Protein AF-A0A3P0X5G7-F1 (afdb_monomer_lite)

Sequence (86 aa):
MDVHGITLAHFGEAIMPYAGRPVLDKTALPGRFSFSLHWASDHDPTQPNGPTLFTAVQEQLGLKLMPSKGAVTVLVVDHADAPTPD

Foldseek 3Di:
DWDWFADVQVVQVVCCVLVVHRGGDPVPDDGGDTDDFDAQDPVDPVCPPGHRSQVRCCPRVVDHRDDDPDDDPPPPPVDDDDPDDD

Secondary structure (DSSP, 8-state):
-EEEEE-HHHHHHHHHHHHTS-----S---S-EEEE-----TT-TT-TTPPPHHHHHHHHH-------------------PPPPP-

pLDDT: mean 70.23, std 16.62, range [33.03, 86.88]

Radius of gyration: 14.58 Å; chains: 1; bounding box: 25×40×34 Å

Structure (mmCIF, N/CA/C/O backbone):
data_AF-A0A3P0X5G7-F1
#
_entry.id   AF-A0A3P0X5G7-F1
#
loop_
_atom_site.group_PDB
_atom_site.id
_atom_site.type_symbol
_atom_site.label_atom_id
_atom_site.label_alt_id
_atom_site.label_comp_id
_atom_site.label_asym_id
_atom_site.label_entity_id
_atom_site.label_seq_id
_atom_site.pdbx_PDB_ins_code
_atom_site.Cartn_x
_atom_site.Cartn_y
_atom_site.Cartn_z
_atom_site.occupancy
_atom_site.B_iso_or_equiv
_atom_site.auth_seq_id
_atom_site.auth_comp_id
_atom_site.auth_asym_id
_atom_site.auth_atom_id
_atom_site.pdbx_PDB_model_num
ATOM 1 N N . MET A 1 1 ? -3.467 -1.303 -12.824 1.00 74.94 1 MET A N 1
ATOM 2 C CA . MET A 1 1 ? -4.134 -2.474 -12.223 1.00 74.94 1 MET A CA 1
ATOM 3 C C . MET A 1 1 ? -5.558 -2.115 -11.901 1.00 74.94 1 MET A C 1
ATOM 5 O O . MET A 1 1 ? -5.807 -1.200 -11.125 1.00 74.94 1 MET A O 1
ATOM 9 N N . ASP A 1 2 ? -6.476 -2.835 -12.512 1.00 82.50 2 ASP A N 1
ATOM 10 C CA . ASP A 1 2 ? -7.878 -2.755 -12.159 1.00 82.50 2 ASP A CA 1
ATOM 11 C C . ASP A 1 2 ? -8.206 -3.847 -11.131 1.00 82.50 2 ASP A C 1
ATOM 13 O O . ASP A 1 2 ? -7.749 -4.984 -11.268 1.00 82.50 2 ASP A O 1
ATOM 17 N N . VAL A 1 3 ? -8.912 -3.482 -10.060 1.00 82.19 3 VAL A N 1
ATOM 18 C CA . VAL A 1 3 ? -9.405 -4.427 -9.057 1.00 82.19 3 VAL A CA 1
ATOM 19 C C . VAL A 1 3 ? -10.883 -4.230 -8.824 1.00 82.19 3 VAL A C 1
ATOM 21 O O . VAL A 1 3 ? -11.383 -3.109 -8.718 1.00 82.19 3 VAL A O 1
ATOM 24 N N . HIS A 1 4 ? -11.590 -5.342 -8.678 1.00 86.50 4 HIS A N 1
ATOM 25 C CA . HIS A 1 4 ? -13.027 -5.342 -8.479 1.00 86.50 4 HIS A CA 1
ATOM 26 C C . HIS A 1 4 ? -13.413 -6.319 -7.376 1.00 86.50 4 HIS A C 1
ATOM 28 O O . HIS A 1 4 ? -13.040 -7.490 -7.404 1.00 86.50 4 HIS A O 1
ATOM 34 N N . GLY A 1 5 ? -14.191 -5.840 -6.406 1.00 86.88 5 GLY A N 1
ATOM 35 C CA . GLY A 1 5 ? -14.784 -6.689 -5.379 1.00 86.88 5 GLY A CA 1
ATOM 36 C C . GLY A 1 5 ? -13.792 -7.310 -4.387 1.00 86.88 5 GLY A C 1
ATOM 37 O O . GLY A 1 5 ? -14.107 -8.355 -3.817 1.00 86.88 5 GLY A O 1
ATOM 38 N N . ILE A 1 6 ? -12.632 -6.691 -4.146 1.00 85.88 6 ILE A N 1
ATOM 39 C CA . ILE A 1 6 ? -11.602 -7.227 -3.239 1.00 85.88 6 ILE A CA 1
ATOM 40 C C . ILE A 1 6 ? -11.594 -6.521 -1.882 1.00 85.88 6 ILE A C 1
ATOM 42 O O . ILE A 1 6 ? -12.003 -5.369 -1.755 1.00 85.88 6 ILE A O 1
ATOM 46 N N . THR A 1 7 ? -11.120 -7.206 -0.843 1.00 86.12 7 THR A N 1
ATOM 47 C CA . THR A 1 7 ? -10.863 -6.573 0.459 1.00 86.12 7 THR A CA 1
ATOM 48 C C . THR A 1 7 ? -9.528 -5.827 0.430 1.00 86.12 7 THR A C 1
ATOM 50 O O . THR A 1 7 ? -8.650 -6.144 -0.373 1.00 86.12 7 THR A O 1
ATOM 53 N N . LEU A 1 8 ? -9.332 -4.863 1.335 1.00 82.25 8 LEU A N 1
ATOM 54 C CA . LEU A 1 8 ? -8.046 -4.161 1.436 1.00 82.25 8 LEU A CA 1
ATOM 55 C C . LEU A 1 8 ? -6.891 -5.082 1.858 1.00 82.25 8 LEU A C 1
ATOM 57 O O . LEU A 1 8 ? -5.750 -4.831 1.482 1.00 82.25 8 LEU A O 1
ATOM 61 N N . ALA A 1 9 ? -7.192 -6.187 2.546 1.00 83.12 9 ALA A N 1
ATOM 62 C CA . ALA A 1 9 ? -6.236 -7.264 2.797 1.00 83.12 9 ALA A CA 1
ATOM 63 C C . ALA A 1 9 ? -5.730 -7.900 1.489 1.00 83.12 9 ALA A C 1
ATOM 65 O O . ALA A 1 9 ? -4.528 -7.880 1.237 1.00 83.12 9 ALA A O 1
ATOM 66 N N . HIS A 1 10 ? -6.641 -8.351 0.616 1.00 83.06 10 HIS A N 1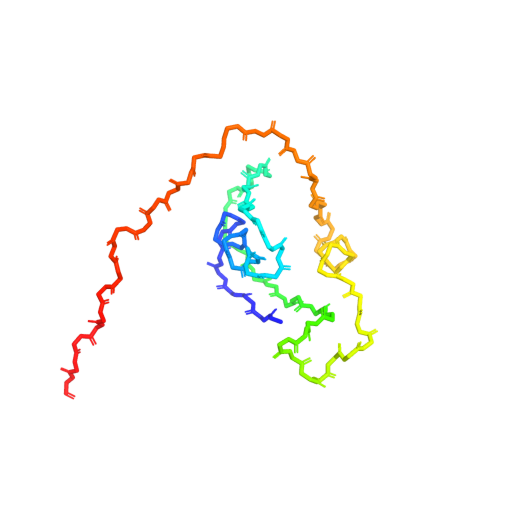
ATOM 67 C CA . HIS A 1 10 ? -6.276 -8.910 -0.694 1.00 83.06 10 HIS A CA 1
ATOM 68 C C . HIS A 1 10 ? -5.580 -7.883 -1.593 1.00 83.06 10 HIS A C 1
ATOM 70 O O . HIS A 1 10 ? -4.686 -8.225 -2.363 1.00 83.06 10 HIS A O 1
ATOM 76 N N . PHE A 1 11 ? -5.969 -6.610 -1.498 1.00 84.06 11 PHE A N 1
ATOM 77 C CA . PHE A 1 11 ? -5.271 -5.541 -2.205 1.00 84.06 11 PHE A CA 1
ATOM 78 C C . PHE A 1 11 ? -3.815 -5.409 -1.737 1.00 84.06 11 PHE A C 1
ATOM 80 O O . PHE A 1 11 ? -2.919 -5.289 -2.569 1.00 84.06 11 PHE A O 1
ATOM 87 N N . GLY A 1 12 ? -3.575 -5.472 -0.421 1.00 82.69 12 GLY A N 1
ATOM 88 C CA . GLY A 1 12 ? -2.233 -5.484 0.159 1.00 82.69 12 GLY A CA 1
ATOM 89 C C . GLY A 1 12 ? -1.370 -6.606 -0.417 1.00 82.69 12 GLY A C 1
ATOM 90 O O . GLY A 1 12 ? -0.240 -6.355 -0.829 1.00 82.69 12 GLY A O 1
ATOM 91 N N . GLU A 1 13 ? -1.927 -7.810 -0.529 1.00 83.19 13 GLU A N 1
ATOM 92 C CA . GLU A 1 13 ? -1.259 -8.962 -1.146 1.00 83.19 13 GLU A CA 1
ATOM 93 C C . GLU A 1 13 ? -0.942 -8.736 -2.628 1.00 83.19 13 GLU A C 1
ATOM 95 O O . GLU A 1 13 ? 0.191 -8.952 -3.059 1.00 83.19 13 GLU A O 1
ATOM 100 N N . ALA A 1 14 ? -1.893 -8.203 -3.396 1.00 82.69 14 ALA A N 1
ATOM 101 C CA . ALA A 1 14 ? -1.708 -7.936 -4.822 1.00 82.69 14 ALA A CA 1
ATOM 102 C C . ALA A 1 14 ? -0.597 -6.911 -5.113 1.00 82.69 14 ALA A C 1
ATOM 104 O O . ALA A 1 14 ? 0.048 -6.975 -6.162 1.00 82.69 14 ALA A O 1
ATOM 105 N N . ILE A 1 15 ? -0.342 -5.977 -4.188 1.00 82.00 15 ILE A N 1
ATOM 106 C CA . ILE A 1 15 ? 0.711 -4.969 -4.355 1.00 82.00 15 ILE A CA 1
ATOM 107 C C . ILE A 1 15 ? 2.077 -5.386 -3.785 1.00 82.00 15 ILE A C 1
ATOM 109 O O . ILE A 1 15 ? 3.063 -4.687 -4.021 1.00 82.00 15 ILE A O 1
ATOM 113 N N . MET A 1 16 ? 2.174 -6.517 -3.073 1.00 82.81 16 MET A N 1
ATOM 114 C CA . MET A 1 16 ? 3.442 -7.048 -2.547 1.00 82.81 16 MET A CA 1
ATOM 115 C C . MET A 1 16 ? 4.560 -7.190 -3.595 1.00 82.81 16 MET A C 1
ATOM 117 O O . MET A 1 16 ? 5.667 -6.734 -3.294 1.00 82.81 16 MET A O 1
ATOM 121 N N . PRO A 1 17 ? 4.334 -7.754 -4.805 1.00 79.88 17 PRO A N 1
ATOM 122 C CA . PRO A 1 17 ? 5.398 -7.877 -5.807 1.00 79.88 17 PRO A CA 1
ATOM 123 C C . PRO A 1 17 ? 5.959 -6.519 -6.247 1.00 79.88 17 PRO A C 1
ATOM 125 O O . PRO A 1 17 ? 7.144 -6.408 -6.540 1.00 79.88 17 PRO A O 1
ATOM 128 N N . TYR A 1 18 ? 5.139 -5.467 -6.220 1.00 79.81 18 TYR A N 1
ATOM 129 C CA . TYR A 1 18 ? 5.552 -4.105 -6.565 1.00 79.81 18 TYR A CA 1
ATOM 130 C C . TYR A 1 18 ? 6.166 -3.358 -5.371 1.00 79.81 18 TYR A C 1
ATOM 132 O O . TYR A 1 18 ? 7.046 -2.517 -5.540 1.00 79.81 18 TYR A O 1
ATOM 140 N N . ALA A 1 19 ? 5.714 -3.653 -4.149 1.00 77.56 19 ALA A N 1
ATOM 141 C CA . ALA A 1 19 ? 6.247 -3.070 -2.920 1.00 77.56 19 ALA A CA 1
ATOM 142 C C . ALA A 1 19 ? 7.569 -3.724 -2.470 1.00 77.56 19 ALA A C 1
ATOM 144 O O . ALA A 1 19 ? 8.281 -3.145 -1.646 1.00 77.56 19 ALA A O 1
ATOM 145 N N . GLY A 1 20 ? 7.875 -4.931 -2.964 1.00 78.06 20 GLY A N 1
ATOM 146 C CA . GLY A 1 20 ? 9.060 -5.720 -2.611 1.00 78.06 20 GLY A CA 1
ATOM 147 C C . GLY A 1 20 ? 9.055 -6.260 -1.177 1.00 78.06 20 GLY A C 1
ATOM 148 O O . GLY A 1 20 ? 10.083 -6.712 -0.677 1.00 78.06 20 GLY A O 1
ATOM 149 N N . ARG A 1 21 ? 7.921 -6.165 -0.474 1.00 79.00 21 ARG A N 1
ATOM 150 C CA . ARG A 1 21 ? 7.762 -6.563 0.930 1.00 79.00 21 ARG A CA 1
ATOM 151 C C . ARG A 1 21 ? 6.295 -6.853 1.247 1.00 79.00 21 ARG A C 1
ATOM 153 O O . ARG A 1 21 ? 5.422 -6.294 0.580 1.00 79.00 21 ARG A O 1
ATOM 160 N N . PRO A 1 22 ? 6.012 -7.660 2.283 1.00 79.81 22 PRO A N 1
ATOM 161 C CA . PRO A 1 22 ? 4.646 -7.927 2.705 1.00 79.81 22 PRO A CA 1
ATOM 162 C C . PRO A 1 22 ? 3.933 -6.640 3.135 1.00 79.81 22 PRO A C 1
ATOM 164 O O . PRO A 1 22 ? 4.477 -5.828 3.890 1.00 79.81 22 PRO A O 1
ATOM 167 N N . VAL A 1 23 ? 2.700 -6.476 2.659 1.00 80.94 23 VAL A N 1
ATOM 168 C CA . VAL A 1 23 ? 1.803 -5.376 3.016 1.00 80.94 23 VAL A CA 1
ATOM 169 C C . VAL A 1 23 ? 0.652 -5.942 3.837 1.00 80.94 23 VAL A C 1
ATOM 171 O O . VAL A 1 23 ? -0.007 -6.886 3.418 1.00 80.94 23 VAL A O 1
ATOM 174 N N . LEU A 1 24 ? 0.420 -5.356 5.011 1.00 79.62 24 LEU A N 1
ATOM 175 C CA . LEU A 1 24 ? -0.664 -5.742 5.908 1.00 79.62 24 LEU A CA 1
ATOM 176 C C . LEU A 1 24 ? -1.746 -4.663 5.907 1.00 79.62 24 LEU A C 1
ATOM 178 O O . LEU A 1 24 ? -1.444 -3.486 6.122 1.00 79.62 24 LEU A O 1
ATOM 182 N N . ASP A 1 25 ? -2.999 -5.076 5.733 1.00 79.88 25 ASP A N 1
ATOM 183 C CA . ASP A 1 25 ? -4.139 -4.189 5.928 1.00 79.88 25 ASP A CA 1
ATOM 184 C C . ASP A 1 25 ? -4.317 -3.852 7.416 1.00 79.88 25 ASP A C 1
ATOM 186 O O . ASP A 1 25 ? -4.468 -4.724 8.269 1.00 79.88 25 ASP A O 1
ATOM 190 N N . LYS A 1 26 ? -4.289 -2.554 7.720 1.00 75.50 26 LYS A N 1
ATOM 191 C CA . LYS A 1 26 ? -4.599 -1.989 9.044 1.00 75.50 26 LYS A CA 1
ATOM 192 C C . LYS A 1 26 ? -5.718 -0.954 8.980 1.00 75.50 26 LYS A C 1
ATOM 194 O O . LYS A 1 26 ? -5.924 -0.216 9.938 1.00 75.50 26 LYS A O 1
ATOM 199 N N . THR A 1 27 ? -6.409 -0.864 7.848 1.00 71.94 27 THR A N 1
ATOM 200 C CA . THR A 1 27 ? -7.499 0.100 7.677 1.00 71.94 27 THR A CA 1
ATOM 201 C C . THR A 1 27 ? -8.753 -0.326 8.433 1.00 71.94 27 THR A C 1
ATOM 203 O O . THR A 1 27 ? -9.565 0.529 8.772 1.00 71.94 27 THR A O 1
ATOM 206 N N . ALA A 1 28 ? -8.890 -1.628 8.728 1.00 73.81 28 ALA A N 1
ATOM 207 C CA . ALA A 1 28 ? -10.048 -2.217 9.399 1.00 73.81 28 ALA A CA 1
ATOM 208 C C . ALA A 1 28 ? -11.382 -1.847 8.725 1.00 73.81 28 ALA A C 1
ATOM 210 O O . ALA A 1 28 ? -12.417 -1.804 9.386 1.00 73.81 28 ALA A O 1
ATOM 211 N N . LEU A 1 29 ? -11.356 -1.568 7.415 1.00 74.56 29 LEU A N 1
ATOM 212 C CA . LEU A 1 29 ? -12.538 -1.230 6.634 1.00 74.56 29 LEU A CA 1
ATOM 213 C C . LEU A 1 29 ? -13.239 -2.524 6.194 1.00 74.56 29 LEU A C 1
ATOM 215 O O . LEU A 1 29 ? -12.708 -3.247 5.344 1.00 74.56 29 LEU A O 1
ATOM 219 N N . PRO A 1 30 ? -14.424 -2.846 6.746 1.00 74.50 30 PRO A N 1
ATOM 220 C CA . PRO A 1 30 ? -15.175 -4.010 6.315 1.00 74.50 30 PRO A CA 1
ATOM 221 C C . PRO A 1 30 ? -15.829 -3.723 4.961 1.00 74.50 30 PRO A C 1
ATOM 223 O O . PRO A 1 30 ? -16.501 -2.708 4.785 1.00 74.50 30 PRO A O 1
ATOM 226 N N . GLY A 1 31 ? -15.659 -4.627 4.000 1.00 80.38 31 GLY A N 1
ATOM 227 C CA . GLY A 1 31 ? -16.301 -4.514 2.693 1.00 80.38 31 GLY A CA 1
ATOM 228 C C . GLY A 1 31 ? -15.414 -4.961 1.541 1.00 80.38 31 GLY A C 1
ATOM 229 O O . GLY A 1 31 ? -14.257 -5.343 1.716 1.00 80.38 31 GLY A O 1
ATOM 230 N N . ARG A 1 32 ? -16.003 -4.931 0.348 1.00 85.00 32 ARG A N 1
ATOM 231 C CA . ARG A 1 32 ? -15.325 -5.189 -0.919 1.00 85.00 32 ARG A CA 1
ATOM 232 C C . ARG A 1 32 ? -15.266 -3.889 -1.701 1.00 85.00 32 ARG A C 1
ATOM 234 O O . ARG A 1 32 ? -16.276 -3.201 -1.822 1.00 85.00 32 ARG A O 1
ATOM 241 N N . PHE A 1 33 ? -14.094 -3.582 -2.229 1.00 80.62 33 PHE A N 1
ATOM 242 C CA . PHE A 1 33 ? -13.811 -2.352 -2.943 1.00 80.62 33 PHE A CA 1
ATOM 243 C C . PHE A 1 33 ? -13.435 -2.666 -4.387 1.00 80.62 33 PHE A C 1
ATOM 245 O O . PHE A 1 33 ? -12.824 -3.695 -4.686 1.00 80.62 33 PHE A O 1
ATOM 252 N N . SER A 1 34 ? -13.825 -1.756 -5.271 1.00 84.06 34 SER A N 1
ATOM 253 C CA . SER A 1 34 ? -13.505 -1.796 -6.691 1.00 84.06 34 SER A CA 1
ATOM 254 C C . SER A 1 34 ? -12.873 -0.468 -7.064 1.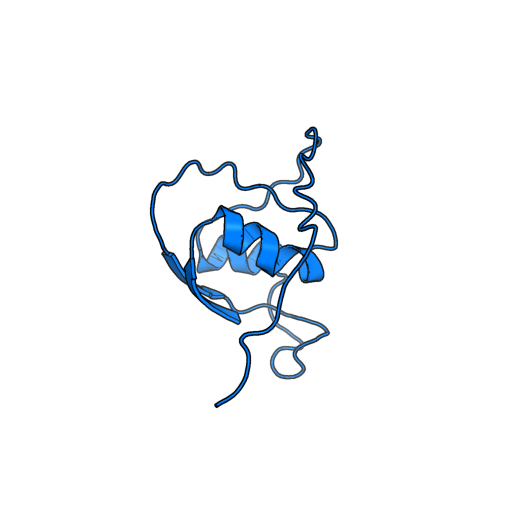00 84.06 34 SER A C 1
ATOM 256 O O . SER A 1 34 ? -13.464 0.581 -6.812 1.00 84.06 34 SER A O 1
ATOM 258 N N . PHE A 1 35 ? -11.669 -0.502 -7.616 1.00 82.50 35 PHE A N 1
ATOM 259 C CA . PHE A 1 35 ? -10.930 0.686 -8.009 1.00 82.50 35 PHE A CA 1
ATOM 260 C C . PHE A 1 35 ? -9.870 0.342 -9.049 1.00 82.50 35 PHE A C 1
ATOM 262 O O . PHE A 1 35 ? -9.384 -0.783 -9.124 1.00 82.50 35 PHE A O 1
ATOM 269 N N . SER A 1 36 ? -9.473 1.342 -9.825 1.00 82.75 36 SER A N 1
ATOM 270 C CA . SER A 1 36 ? -8.447 1.187 -10.850 1.00 82.75 36 SER A CA 1
ATOM 271 C C . SER A 1 36 ? -7.244 2.041 -10.470 1.00 82.75 36 SER A C 1
ATOM 273 O O . SER A 1 36 ? -7.312 3.268 -10.456 1.00 82.75 36 SER A O 1
ATOM 275 N N . LEU A 1 37 ? -6.142 1.382 -10.133 1.00 81.56 37 LEU A N 1
ATOM 276 C CA . LEU A 1 37 ? -4.907 2.007 -9.683 1.00 81.56 37 LEU A CA 1
ATOM 277 C C . LEU A 1 37 ? -3.896 2.063 -10.838 1.00 81.56 37 LEU A C 1
ATOM 279 O O . LEU A 1 37 ? -3.649 1.058 -11.507 1.00 81.56 37 LEU A O 1
ATOM 283 N N . HIS A 1 38 ? -3.291 3.226 -11.058 1.00 83.38 38 HIS A N 1
ATOM 284 C CA . HIS A 1 38 ? -2.351 3.486 -12.154 1.00 83.38 38 HIS A CA 1
ATOM 285 C C . HIS A 1 38 ? -1.044 4.064 -11.602 1.00 83.38 38 HIS A C 1
ATOM 287 O O . HIS A 1 38 ? -1.054 5.123 -10.975 1.00 83.38 38 HIS A O 1
ATOM 293 N N . TRP A 1 39 ? 0.072 3.362 -11.813 1.00 83.56 39 TRP A N 1
ATOM 294 C CA . TRP A 1 39 ? 1.402 3.737 -11.321 1.00 83.56 39 TRP A CA 1
ATOM 295 C C . TRP A 1 39 ? 2.497 3.266 -12.280 1.00 83.56 39 TRP A C 1
ATOM 297 O O . TRP A 1 39 ? 2.287 2.330 -13.054 1.00 83.56 39 TRP A O 1
ATOM 307 N N . ALA A 1 40 ? 3.676 3.890 -12.195 1.00 82.75 40 ALA A N 1
ATOM 308 C CA . ALA A 1 40 ? 4.859 3.440 -12.919 1.00 82.75 40 ALA A CA 1
ATOM 309 C C . ALA A 1 40 ? 5.308 2.078 -12.394 1.00 82.75 40 ALA A C 1
ATOM 311 O O . ALA A 1 40 ? 5.761 1.956 -11.252 1.00 82.75 40 ALA A O 1
ATOM 312 N N . SER A 1 41 ? 5.181 1.064 -13.242 1.00 72.00 41 SER A N 1
ATOM 313 C CA . SER A 1 41 ? 5.671 -0.285 -12.988 1.00 72.00 41 SER A CA 1
ATOM 314 C C . SER A 1 41 ? 6.720 -0.623 -14.027 1.00 72.00 41 SER A C 1
ATOM 316 O O . SER A 1 41 ? 6.474 -0.457 -15.213 1.0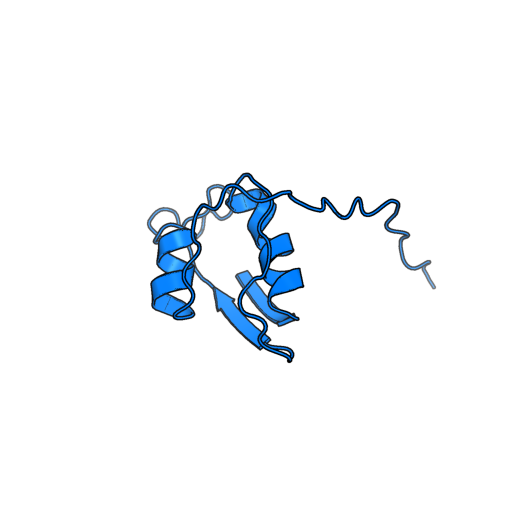0 72.00 41 SER A O 1
ATOM 318 N N . ASP A 1 42 ? 7.845 -1.181 -13.594 1.00 65.94 42 ASP A N 1
ATOM 319 C CA . ASP A 1 42 ? 8.832 -1.771 -14.509 1.00 65.94 42 ASP A CA 1
ATOM 320 C C . ASP A 1 42 ? 8.209 -2.891 -15.369 1.00 65.94 42 ASP A C 1
ATOM 322 O O . ASP A 1 42 ? 8.556 -3.094 -16.527 1.00 65.94 42 ASP A O 1
ATOM 326 N N . HIS A 1 43 ? 7.195 -3.554 -14.813 1.00 62.38 43 HIS A N 1
ATOM 327 C CA . HIS A 1 43 ? 6.466 -4.647 -15.444 1.00 62.38 43 HIS A CA 1
ATOM 328 C C . HIS A 1 43 ? 5.381 -4.202 -16.444 1.00 62.38 43 HIS A C 1
ATOM 330 O O . HIS A 1 43 ? 4.815 -5.050 -17.132 1.00 62.38 43 HIS A O 1
ATOM 336 N N . ASP A 1 44 ? 5.063 -2.903 -16.510 1.00 63.19 44 ASP A N 1
ATOM 337 C CA . ASP A 1 44 ? 4.069 -2.360 -17.437 1.00 63.19 44 ASP A CA 1
ATOM 338 C C . ASP A 1 44 ? 4.701 -1.257 -18.308 1.00 63.19 44 ASP A C 1
ATOM 340 O O . ASP A 1 44 ? 4.860 -0.113 -17.868 1.00 63.19 44 ASP A O 1
ATOM 344 N N . PRO A 1 45 ? 5.062 -1.567 -19.567 1.00 60.69 45 PRO A N 1
ATOM 345 C CA . PRO A 1 45 ? 5.753 -0.623 -20.441 1.00 60.69 45 PRO A CA 1
ATOM 346 C C . PRO A 1 45 ? 4.858 0.530 -20.921 1.00 60.69 45 PRO A C 1
ATOM 348 O O . PRO A 1 45 ? 5.343 1.420 -21.618 1.00 60.69 45 PRO A O 1
ATOM 351 N N . THR A 1 46 ? 3.561 0.540 -20.582 1.00 64.56 46 THR A N 1
ATOM 352 C CA . THR A 1 46 ? 2.629 1.587 -21.029 1.00 64.56 46 THR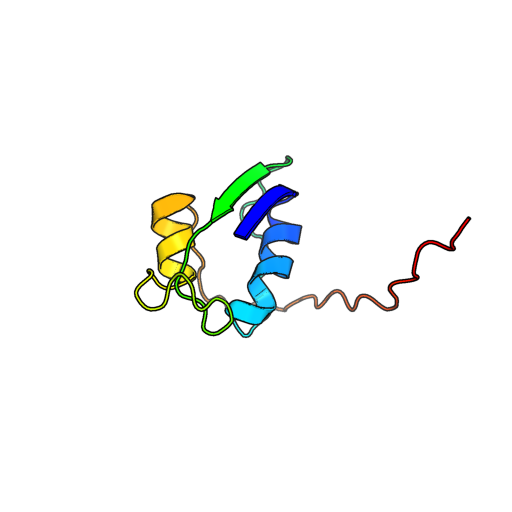 A CA 1
ATOM 353 C C . THR A 1 46 ? 2.719 2.855 -20.181 1.00 64.56 46 THR A C 1
ATOM 355 O O . THR A 1 46 ? 2.310 3.923 -20.638 1.00 64.56 46 THR A O 1
ATOM 358 N N . GLN A 1 47 ? 3.288 2.773 -18.970 1.00 62.66 47 GLN A N 1
ATOM 359 C CA . GLN A 1 47 ? 3.383 3.899 -18.031 1.00 62.66 47 GLN A CA 1
ATOM 360 C C . GLN A 1 47 ? 4.795 4.086 -17.443 1.00 62.66 47 GLN A C 1
ATOM 362 O O . GLN A 1 47 ? 4.963 4.098 -16.222 1.00 62.66 47 GLN A O 1
ATOM 367 N N . PRO A 1 48 ? 5.824 4.331 -18.279 1.00 62.03 48 PRO A N 1
ATOM 368 C CA . PRO A 1 48 ? 7.201 4.504 -17.806 1.00 62.03 48 PRO A CA 1
ATOM 369 C C . PRO A 1 48 ? 7.401 5.751 -16.922 1.00 62.03 48 PRO A C 1
ATOM 371 O O . PRO A 1 48 ? 8.314 5.777 -16.104 1.00 62.03 48 PRO A O 1
ATOM 374 N N . ASN A 1 49 ? 6.533 6.766 -17.044 1.00 69.31 49 ASN A N 1
ATOM 375 C CA . ASN A 1 49 ? 6.620 8.040 -16.310 1.00 69.31 49 ASN A CA 1
ATOM 376 C C . ASN A 1 49 ? 5.496 8.233 -15.270 1.00 69.31 49 ASN A C 1
ATOM 378 O O . ASN A 1 49 ? 5.196 9.361 -14.878 1.00 69.31 49 ASN A O 1
ATOM 382 N N . GLY A 1 50 ? 4.820 7.158 -14.861 1.00 71.81 50 GLY A N 1
ATOM 383 C CA . GLY A 1 50 ? 3.771 7.221 -13.841 1.00 71.81 50 GLY A CA 1
ATOM 384 C C . GLY A 1 50 ? 4.287 7.556 -12.426 1.00 71.81 50 GLY A C 1
ATOM 385 O O . GLY A 1 50 ? 5.481 7.449 -12.139 1.00 71.81 50 GLY A O 1
ATOM 386 N N . PRO A 1 51 ? 3.392 7.942 -11.498 1.00 80.31 51 PRO A N 1
ATOM 387 C CA . PRO A 1 51 ? 3.739 8.081 -10.086 1.00 80.31 51 PRO A CA 1
ATOM 388 C C . PRO A 1 51 ? 4.166 6.730 -9.500 1.00 80.31 51 PRO A C 1
ATOM 390 O O . PRO A 1 51 ? 3.756 5.678 -9.987 1.00 80.31 51 PRO A O 1
ATOM 393 N N . THR A 1 52 ? 4.958 6.734 -8.425 1.00 82.00 52 THR A N 1
ATOM 394 C CA . THR A 1 52 ? 5.279 5.484 -7.711 1.00 82.00 52 THR A CA 1
ATOM 395 C C . THR A 1 52 ? 4.011 4.843 -7.144 1.00 82.00 52 THR A C 1
ATOM 397 O O . THR A 1 52 ? 3.049 5.554 -6.851 1.00 82.00 52 THR A O 1
ATOM 400 N N . LEU A 1 53 ? 4.018 3.526 -6.906 1.00 80.62 53 LEU A N 1
ATOM 401 C CA . LEU A 1 53 ? 2.904 2.828 -6.247 1.00 80.62 53 LEU A CA 1
ATOM 402 C C . LEU A 1 53 ? 2.447 3.551 -4.965 1.00 80.62 53 LEU A C 1
ATOM 404 O O . LEU A 1 53 ? 1.255 3.743 -4.752 1.00 80.62 53 LEU A O 1
ATOM 408 N N . PHE A 1 54 ? 3.388 3.996 -4.126 1.00 80.50 54 PHE A N 1
ATOM 409 C CA . PHE A 1 54 ? 3.085 4.700 -2.875 1.00 80.50 54 PHE A CA 1
ATOM 410 C C . PHE A 1 54 ? 2.321 6.006 -3.112 1.00 80.50 54 PHE A C 1
ATOM 412 O O . PHE A 1 54 ? 1.352 6.292 -2.412 1.00 80.50 54 PHE A O 1
ATOM 419 N N . THR A 1 55 ? 2.750 6.776 -4.111 1.00 83.00 55 THR A N 1
ATOM 420 C CA . THR A 1 55 ?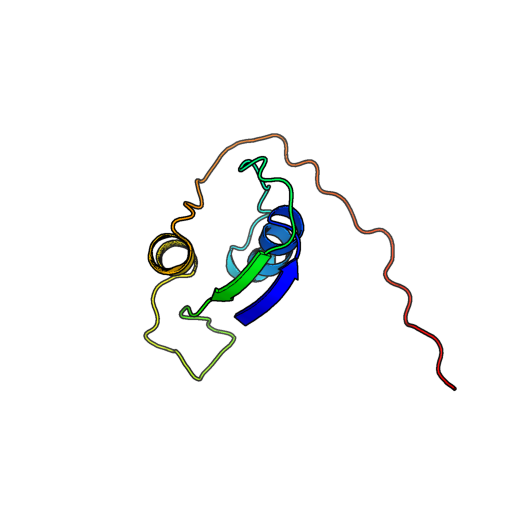 2.100 8.025 -4.512 1.00 83.00 55 THR A CA 1
ATOM 421 C C . THR A 1 55 ? 0.734 7.759 -5.137 1.00 83.00 55 THR A C 1
ATOM 423 O O . THR A 1 55 ? -0.229 8.427 -4.786 1.00 83.00 55 THR A O 1
ATOM 426 N N . ALA A 1 56 ? 0.620 6.758 -6.012 1.00 85.62 56 ALA A N 1
ATOM 427 C CA . ALA A 1 56 ? -0.636 6.415 -6.669 1.00 85.62 56 ALA A CA 1
ATOM 428 C C . ALA A 1 56 ? -1.710 5.992 -5.657 1.00 85.62 56 ALA A C 1
ATOM 430 O O . ALA A 1 56 ? -2.837 6.471 -5.723 1.00 85.62 56 ALA A O 1
ATOM 431 N N . VAL A 1 57 ? -1.354 5.163 -4.669 1.00 81.31 57 VAL A N 1
ATOM 432 C CA . VAL A 1 57 ? -2.286 4.751 -3.607 1.00 81.31 57 VAL A CA 1
ATOM 433 C C . VAL A 1 57 ? -2.730 5.950 -2.761 1.00 81.31 57 VAL A C 1
ATOM 435 O O . VAL A 1 57 ? -3.903 6.048 -2.407 1.00 81.31 57 VAL A O 1
ATOM 438 N N . GLN A 1 58 ? -1.844 6.915 -2.513 1.00 82.50 58 GLN A N 1
ATOM 439 C CA . GLN A 1 58 ? -2.190 8.124 -1.766 1.00 82.50 58 GLN A CA 1
ATOM 440 C C . GLN A 1 58 ? -3.090 9.083 -2.551 1.00 82.50 58 GLN A C 1
ATOM 442 O O . GLN A 1 58 ? -4.098 9.532 -2.016 1.00 82.50 58 GLN A O 1
ATOM 447 N N . GLU A 1 59 ? -2.751 9.380 -3.801 1.00 85.50 59 GLU A N 1
ATOM 448 C CA . GLU A 1 59 ? -3.455 10.380 -4.613 1.00 85.50 59 GLU A CA 1
ATOM 449 C C . GLU A 1 59 ? -4.765 9.835 -5.204 1.00 85.50 59 GLU A C 1
ATOM 451 O O . GLU A 1 59 ? -5.754 10.559 -5.279 1.00 85.50 59 GLU A O 1
ATOM 456 N N . GLN A 1 60 ? -4.795 8.561 -5.618 1.00 83.31 60 GLN A N 1
ATOM 457 C CA . GLN A 1 60 ? -5.957 7.965 -6.295 1.00 83.31 60 GLN A CA 1
ATOM 458 C C . GLN A 1 60 ? -6.940 7.327 -5.315 1.00 83.31 60 GLN A C 1
ATOM 460 O O . GLN A 1 60 ? -8.149 7.456 -5.490 1.00 83.31 60 GLN A O 1
ATOM 465 N N . LEU A 1 61 ? -6.436 6.629 -4.291 1.00 80.00 61 LEU A N 1
ATOM 466 C CA . LEU A 1 61 ? -7.280 5.927 -3.317 1.00 80.00 61 LEU A CA 1
ATOM 467 C C . LEU A 1 61 ? -7.474 6.726 -2.027 1.00 80.00 61 LEU A C 1
ATOM 469 O O . LEU A 1 61 ? -8.310 6.355 -1.207 1.00 80.00 61 LEU A O 1
ATOM 473 N N . GLY A 1 62 ? -6.690 7.786 -1.802 1.00 79.81 62 GLY A N 1
ATOM 474 C CA . GLY A 1 62 ? -6.654 8.475 -0.509 1.00 79.81 62 GLY A CA 1
ATOM 475 C C . GLY A 1 62 ? -6.059 7.613 0.611 1.00 79.81 62 GLY A C 1
ATOM 476 O O . GLY A 1 62 ? -6.141 7.975 1.785 1.00 79.81 62 GLY A O 1
ATOM 477 N N . LEU A 1 63 ? -5.475 6.458 0.273 1.00 77.75 63 LEU A N 1
ATOM 478 C CA . LEU A 1 63 ? -4.927 5.504 1.227 1.00 77.75 63 LEU A CA 1
ATOM 479 C C . LEU A 1 63 ? -3.426 5.723 1.360 1.00 77.75 63 LEU A C 1
ATOM 481 O O . LEU A 1 63 ? -2.708 5.909 0.385 1.00 77.75 63 LEU A O 1
ATOM 485 N N . LYS A 1 64 ? -2.906 5.672 2.583 1.00 75.00 64 LYS A N 1
ATOM 486 C CA . LYS A 1 64 ? -1.474 5.865 2.814 1.00 75.00 64 LYS A CA 1
ATOM 487 C C . LYS A 1 64 ? -0.803 4.557 3.196 1.00 75.00 64 LYS A C 1
ATOM 489 O O . LYS A 1 64 ? -1.048 4.010 4.267 1.00 75.00 64 LYS A O 1
ATOM 494 N N . LEU A 1 65 ? 0.117 4.104 2.351 1.00 75.06 65 LEU A N 1
ATOM 495 C CA . LEU A 1 65 ? 1.037 3.020 2.681 1.00 75.06 65 LEU A CA 1
ATOM 496 C C . LEU A 1 65 ? 2.111 3.545 3.639 1.00 75.06 65 LEU A C 1
ATOM 498 O O . LEU A 1 65 ? 2.959 4.353 3.261 1.00 75.06 65 LEU A O 1
ATOM 502 N N . MET A 1 66 ? 2.075 3.092 4.891 1.00 71.38 66 MET A N 1
ATOM 503 C CA . MET A 1 66 ? 3.052 3.483 5.906 1.00 71.38 66 MET A CA 1
ATOM 504 C C . MET A 1 66 ? 4.034 2.339 6.181 1.00 71.38 66 MET A C 1
ATOM 506 O O . MET A 1 66 ? 3.598 1.229 6.494 1.00 71.38 66 MET A O 1
ATOM 510 N N . PRO A 1 67 ? 5.359 2.579 6.119 1.00 66.06 67 PRO A N 1
ATOM 511 C CA . PRO A 1 67 ? 6.326 1.591 6.568 1.00 66.06 67 PRO A CA 1
ATOM 512 C C . PRO A 1 67 ? 6.160 1.394 8.078 1.00 66.06 67 PRO A C 1
ATOM 514 O O . PRO A 1 67 ? 6.293 2.332 8.861 1.00 66.06 67 PRO A O 1
ATOM 517 N N . SER A 1 68 ? 5.867 0.168 8.495 1.00 59.84 68 SER A N 1
ATOM 518 C CA . SER A 1 68 ? 5.709 -0.186 9.903 1.00 59.84 68 SER A CA 1
ATOM 519 C C . SER A 1 68 ? 6.527 -1.439 10.191 1.00 59.84 68 SER A C 1
ATOM 521 O O . SER A 1 68 ? 6.450 -2.416 9.450 1.00 59.84 68 SER A O 1
ATOM 523 N N . LYS A 1 69 ? 7.328 -1.411 11.262 1.00 49.09 69 LYS A N 1
ATOM 524 C CA . LYS A 1 69 ? 7.950 -2.617 11.820 1.00 49.09 69 LYS A CA 1
ATOM 525 C C . LYS A 1 69 ? 6.888 -3.309 12.674 1.00 49.09 69 LYS A C 1
ATOM 527 O O . LYS A 1 69 ? 6.653 -2.904 13.806 1.00 49.09 69 LYS A O 1
ATOM 532 N N . GLY A 1 70 ? 6.200 -4.290 12.104 1.00 50.03 70 GLY A N 1
ATOM 533 C CA . GLY A 1 70 ? 5.238 -5.136 12.812 1.00 50.03 70 GLY A CA 1
ATOM 534 C C . GLY A 1 70 ? 5.602 -6.604 12.633 1.00 50.03 70 GLY A C 1
ATOM 535 O O . GLY A 1 70 ? 6.240 -6.948 11.641 1.00 50.03 70 GLY A O 1
ATOM 536 N N . ALA A 1 71 ? 5.208 -7.459 13.581 1.00 37.38 71 ALA A N 1
ATOM 537 C CA . ALA A 1 71 ? 5.248 -8.903 13.380 1.00 37.38 71 ALA A CA 1
ATOM 538 C C . ALA A 1 71 ? 4.373 -9.220 12.162 1.00 37.38 71 ALA A C 1
ATOM 540 O O . ALA A 1 71 ? 3.153 -9.073 12.213 1.00 37.38 71 ALA A O 1
ATOM 541 N N . VAL A 1 72 ? 5.001 -9.540 11.033 1.00 44.59 72 VAL A N 1
ATOM 542 C CA . VAL A 1 72 ? 4.271 -9.927 9.832 1.00 44.59 72 VAL A CA 1
ATOM 543 C C . VAL A 1 72 ? 3.805 -11.355 10.071 1.00 44.59 72 VAL A C 1
ATOM 545 O O . VAL A 1 72 ? 4.620 -12.275 10.083 1.00 44.59 72 VAL A O 1
ATOM 548 N N . THR A 1 73 ? 2.507 -11.551 10.283 1.00 37.06 73 THR A N 1
ATOM 549 C CA . THR A 1 73 ? 1.894 -12.868 10.115 1.00 37.06 73 THR A CA 1
ATOM 550 C C . THR A 1 73 ? 1.906 -13.146 8.616 1.00 37.06 73 THR A C 1
ATOM 552 O O . THR A 1 73 ? 0.986 -12.770 7.898 1.00 37.06 73 THR A O 1
ATOM 555 N N . VAL A 1 74 ? 3.011 -13.695 8.111 1.00 39.69 74 VAL A N 1
ATOM 556 C CA . VAL A 1 74 ? 3.066 -14.250 6.757 1.00 39.69 74 VAL A CA 1
ATOM 557 C C . VAL A 1 74 ? 2.080 -15.411 6.735 1.00 39.69 74 VAL A C 1
ATOM 559 O O . VAL A 1 74 ? 2.351 -16.468 7.300 1.00 39.69 74 VAL A O 1
ATOM 562 N N . LEU A 1 75 ? 0.903 -15.193 6.148 1.00 38.53 75 LEU A N 1
ATOM 563 C CA . LEU A 1 75 ? 0.017 -16.280 5.769 1.00 38.53 75 LEU A CA 1
ATOM 564 C C . LEU A 1 75 ? 0.700 -16.976 4.587 1.00 38.53 75 LEU A C 1
ATOM 566 O O . LEU A 1 75 ? 0.644 -16.509 3.454 1.00 38.53 75 LEU A O 1
ATOM 570 N N . VAL A 1 76 ? 1.448 -18.038 4.876 1.00 33.66 76 VAL A N 1
ATOM 571 C CA . VAL A 1 76 ? 1.958 -18.943 3.846 1.00 33.66 76 VAL A CA 1
ATOM 572 C C . VAL A 1 76 ? 0.734 -19.587 3.200 1.00 33.66 76 VAL A C 1
ATOM 574 O O . VAL A 1 76 ? 0.042 -20.376 3.840 1.00 33.66 76 VAL A O 1
ATOM 577 N N . VAL A 1 77 ? 0.427 -19.217 1.957 1.00 37.34 77 VAL A N 1
ATOM 578 C CA . VAL A 1 77 ? -0.522 -19.966 1.128 1.00 37.34 77 VAL A CA 1
ATOM 579 C C . VAL A 1 77 ? 0.177 -21.274 0.758 1.00 37.34 77 VAL A C 1
ATOM 581 O O . VAL A 1 77 ? 1.065 -21.294 -0.086 1.00 37.34 77 VAL A O 1
ATOM 584 N N . ASP A 1 78 ? -0.179 -22.342 1.469 1.00 39.12 78 ASP A N 1
ATOM 585 C CA . ASP A 1 78 ? 0.429 -23.679 1.387 1.00 39.12 78 ASP A CA 1
ATOM 586 C C . ASP A 1 78 ? 0.177 -24.371 0.029 1.00 39.12 78 ASP A C 1
ATOM 588 O O . ASP A 1 78 ? 0.957 -25.225 -0.386 1.00 39.12 78 ASP A O 1
ATOM 592 N N . HIS A 1 79 ? -0.868 -23.978 -0.716 1.00 33.03 79 HIS A N 1
ATOM 593 C CA . HIS A 1 79 ? -1.187 -24.573 -2.015 1.00 33.03 79 HIS A CA 1
ATOM 594 C C . HIS A 1 79 ? -2.249 -23.769 -2.788 1.00 33.03 79 HIS A C 1
ATOM 596 O O . HIS A 1 79 ? -3.248 -23.353 -2.203 1.00 33.03 79 HIS A O 1
ATOM 602 N N . ALA A 1 80 ? -2.074 -23.595 -4.102 1.00 40.53 80 ALA A N 1
ATOM 603 C CA . ALA A 1 80 ? -3.122 -23.153 -5.024 1.00 40.53 80 ALA A CA 1
ATOM 604 C C . ALA A 1 80 ? -3.346 -24.270 -6.056 1.00 40.53 80 AL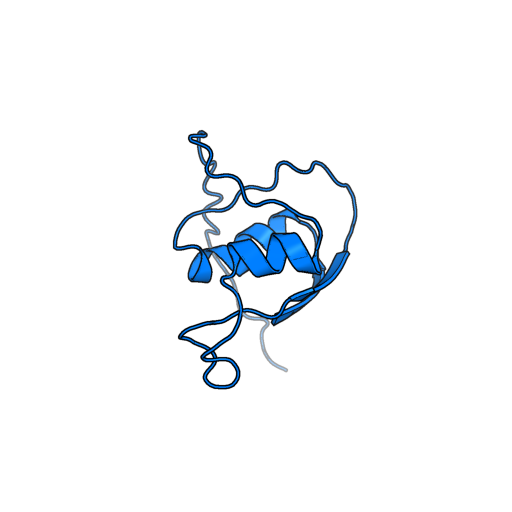A A C 1
ATOM 606 O O . ALA A 1 80 ? -2.476 -24.514 -6.889 1.00 40.53 80 ALA A O 1
ATOM 607 N N . ASP A 1 81 ? -4.478 -24.969 -5.959 1.00 37.72 81 ASP A N 1
ATOM 608 C CA . ASP A 1 81 ? -4.882 -26.025 -6.896 1.00 37.72 81 ASP A CA 1
ATOM 609 C C . ASP A 1 81 ? -5.635 -25.415 -8.093 1.00 37.72 81 ASP A C 1
ATOM 611 O O . ASP A 1 81 ? -6.430 -24.483 -7.932 1.00 37.72 81 ASP A O 1
ATOM 615 N N . ALA A 1 82 ? -5.357 -25.902 -9.303 1.00 36.09 82 ALA A N 1
ATOM 616 C CA . ALA A 1 82 ? -5.995 -25.429 -10.531 1.00 36.09 82 ALA A CA 1
ATOM 617 C C . ALA A 1 82 ? -7.416 -26.010 -10.664 1.00 36.09 82 ALA A C 1
ATOM 619 O O . ALA A 1 82 ? -7.595 -27.202 -10.422 1.00 36.09 82 ALA A O 1
ATOM 620 N N . PRO A 1 83 ? -8.431 -25.244 -11.116 1.00 47.66 83 PRO A N 1
ATOM 621 C CA . PRO A 1 83 ? -9.715 -25.844 -11.459 1.00 47.66 83 PRO A CA 1
ATOM 622 C C . PRO A 1 83 ? -9.525 -26.822 -12.630 1.00 47.66 83 PRO A C 1
ATOM 624 O O . PRO A 1 83 ? -9.008 -26.452 -13.685 1.00 47.66 83 PRO A O 1
ATOM 627 N N . THR A 1 84 ? -9.918 -28.081 -12.428 1.00 39.31 84 THR A N 1
ATOM 628 C CA . THR A 1 84 ? -9.903 -29.139 -13.450 1.00 39.31 84 THR A CA 1
ATOM 629 C C . THR A 1 84 ? -10.756 -28.771 -14.675 1.00 39.31 84 THR A C 1
ATOM 631 O O . THR A 1 84 ? -11.800 -28.136 -14.510 1.00 39.31 84 THR A O 1
ATOM 634 N N . PRO A 1 85 ? -10.329 -29.175 -15.887 1.00 54.53 85 PRO A N 1
ATOM 635 C CA . PRO A 1 85 ? -11.012 -28.879 -17.147 1.00 54.53 85 PRO A CA 1
ATOM 636 C C . PRO A 1 85 ? -12.293 -29.707 -17.332 1.00 54.53 85 PRO A C 1
ATOM 638 O O . PRO A 1 85 ? -12.405 -30.795 -16.763 1.00 54.53 85 PRO A O 1
ATOM 641 N N . ASP A 1 86 ? -13.202 -29.206 -18.172 1.00 38.38 86 ASP A N 1
ATOM 642 C CA . ASP A 1 86 ? -14.224 -30.007 -18.867 1.00 38.38 86 ASP A CA 1
ATOM 643 C C . ASP A 1 86 ? -13.770 -30.250 -20.315 1.00 38.38 86 ASP A C 1
ATOM 645 O O . ASP A 1 86 ? -13.308 -29.267 -20.950 1.00 38.38 86 ASP A O 1
#